Protein AF-A0A5D2AQ62-F1 (afdb_monomer_lite)

Radius of gyration: 43.61 Å; chains: 1; bounding box: 64×78×132 Å

Secondary structure (DSSP, 8-state):
-----PPP----------------TTHHHHTT--S-SEEE-TTT-SEEEETTTTEETTT-TTSSSPP--TT-HHHHHHHSTTSS--TTGGGHHHHHHTTT--SPPPPP-------------------------GGGSTT---S-HHHHHHHGGG-PPPP-

Organism: Gossypium darwinii (NCBI:txid34276)

pLDDT: mean 74.76, std 19.99, range [39.34, 97.88]

Foldseek 3Di:
DDDDDDDDPPDDPDDDPPPPPDCDPDDSVVVVPPDDQFDQDPPPRDRAQGDVVRAGPQQGPPDPHGDDDPVCPVSCVCPDPPNDPCVPCVCVVVCVVVVVDDPDDDPPPPPPPPPDPPDDDDDDDPDDDDDDDPVPPPPDDDPDPVVVVVPPVNDDDDDD

InterPro domains:
  IPR001569 Large ribosomal subunit protein eL37 [PF01907] (25-75)
  IPR011331 Large ribosomal subunit protein eL37/eL43 [G3DSA:2.20.25.30] (24-110)
  IPR011332 Zinc-binding ribosomal protein [SSF57829] (25-77)
  IPR018267 Large ribosomal subunit protein eL37, conserved site [PS01077] (26-45)

Structure (mmCIF, N/CA/C/O backbone):
data_AF-A0A5D2AQ62-F1
#
_entry.id   AF-A0A5D2AQ62-F1
#
loop_
_atom_site.group_PDB
_atom_site.id
_atom_site.type_symbol
_atom_site.label_atom_id
_atom_site.label_alt_id
_atom_site.label_comp_id
_atom_site.label_asym_id
_atom_site.label_entity_id
_atom_site.label_seq_id
_atom_site.pdbx_PDB_ins_code
_atom_site.Cartn_x
_atom_site.Cartn_y
_atom_site.Cartn_z
_atom_site.occupancy
_atom_site.B_iso_or_equiv
_atom_site.auth_seq_id
_atom_site.auth_comp_id
_atom_site.auth_asym_id
_atom_site.auth_atom_id
_atom_site.pdbx_PDB_model_num
ATOM 1 N N . MET A 1 1 ? 10.358 -16.195 -84.793 1.00 56.56 1 MET A N 1
ATOM 2 C CA . MET A 1 1 ? 11.320 -16.735 -83.810 1.00 56.56 1 MET A CA 1
ATOM 3 C C . MET A 1 1 ? 12.302 -15.611 -83.660 1.00 56.56 1 MET A C 1
ATOM 5 O O . MET A 1 1 ? 13.231 -15.540 -84.442 1.00 56.56 1 MET A O 1
ATOM 9 N N . ASP A 1 2 ? 12.017 -14.690 -82.749 1.00 40.53 2 ASP A N 1
ATOM 10 C CA . ASP A 1 2 ? 12.764 -13.443 -82.639 1.00 40.53 2 ASP A CA 1
ATOM 11 C C . ASP A 1 2 ? 13.000 -13.232 -81.149 1.00 40.53 2 ASP A C 1
ATOM 13 O O . ASP A 1 2 ? 12.112 -12.870 -80.377 1.00 40.53 2 ASP A O 1
ATOM 17 N N . THR A 1 3 ? 14.180 -13.676 -80.731 1.00 55.31 3 THR A N 1
ATOM 18 C CA . THR A 1 3 ? 14.713 -13.550 -79.382 1.00 55.31 3 THR A CA 1
ATOM 19 C C . THR A 1 3 ? 15.429 -12.213 -79.278 1.00 55.31 3 THR A C 1
ATOM 21 O O . THR A 1 3 ? 16.601 -12.129 -79.632 1.00 55.31 3 THR A O 1
ATOM 24 N N . ASP A 1 4 ? 14.758 -11.197 -78.743 1.00 51.31 4 ASP A N 1
ATOM 25 C CA . ASP A 1 4 ? 15.399 -9.926 -78.410 1.00 51.31 4 ASP A CA 1
ATOM 26 C C . ASP A 1 4 ? 15.574 -9.787 -76.892 1.00 51.31 4 ASP A C 1
ATOM 28 O O . ASP A 1 4 ? 14.696 -9.373 -76.140 1.00 51.31 4 ASP A O 1
ATOM 32 N N . THR A 1 5 ? 16.752 -10.239 -76.464 1.00 59.97 5 THR A N 1
ATOM 33 C CA . THR A 1 5 ? 17.682 -9.577 -75.537 1.00 59.97 5 THR A CA 1
ATOM 34 C C . THR A 1 5 ? 17.083 -8.808 -74.351 1.00 59.97 5 THR A C 1
ATOM 36 O O . THR A 1 5 ? 16.761 -7.624 -74.423 1.00 59.97 5 THR A O 1
ATOM 39 N N . VAL A 1 6 ? 17.072 -9.469 -73.189 1.00 61.03 6 VAL A N 1
ATOM 40 C CA . VAL A 1 6 ? 16.942 -8.834 -71.868 1.00 61.03 6 VAL A CA 1
ATOM 41 C C . VAL A 1 6 ? 18.163 -7.933 -71.622 1.00 61.03 6 VAL A C 1
ATOM 43 O O . VAL A 1 6 ? 19.288 -8.429 -71.719 1.00 61.03 6 VAL A O 1
ATOM 46 N N . PRO A 1 7 ? 17.997 -6.644 -71.270 1.00 58.03 7 PRO A N 1
ATOM 47 C CA . PRO A 1 7 ? 19.130 -5.795 -70.944 1.00 58.03 7 PRO A CA 1
ATOM 48 C C . PRO A 1 7 ? 19.826 -6.264 -69.660 1.00 58.03 7 PRO A C 1
ATOM 50 O O . PRO A 1 7 ? 19.223 -6.462 -68.602 1.00 58.03 7 PRO A O 1
ATOM 53 N N . ASP A 1 8 ? 21.131 -6.433 -69.822 1.00 50.69 8 ASP A N 1
ATOM 54 C CA . ASP A 1 8 ? 22.154 -6.816 -68.863 1.00 50.69 8 ASP A CA 1
ATOM 55 C C . ASP A 1 8 ? 22.057 -5.972 -67.576 1.00 50.69 8 ASP A C 1
ATOM 57 O O . ASP A 1 8 ? 22.198 -4.746 -67.601 1.00 50.69 8 ASP A O 1
ATOM 61 N N . LYS A 1 9 ? 21.811 -6.625 -66.430 1.00 51.06 9 LYS A N 1
ATOM 62 C CA . LYS A 1 9 ? 21.798 -6.003 -65.093 1.00 51.06 9 LYS A CA 1
ATOM 63 C C . LYS A 1 9 ? 23.229 -5.661 -64.667 1.00 51.06 9 LYS A C 1
ATOM 65 O O . LYS A 1 9 ? 23.745 -6.194 -63.684 1.00 51.06 9 LYS A O 1
ATOM 70 N N . LYS A 1 10 ? 23.891 -4.770 -65.401 1.00 45.28 10 LYS A N 1
ATOM 71 C CA . LYS A 1 10 ? 25.164 -4.189 -64.982 1.00 45.28 10 LYS A CA 1
ATOM 72 C C . LYS A 1 10 ? 24.909 -3.196 -63.855 1.00 45.28 10 LYS A C 1
ATOM 74 O O . LYS A 1 10 ? 24.373 -2.113 -64.058 1.00 45.28 10 LYS A O 1
ATOM 79 N N . SER A 1 11 ? 25.320 -3.623 -62.662 1.00 53.22 11 SER A N 1
ATOM 80 C CA . SER A 1 11 ? 25.922 -2.783 -61.624 1.00 53.22 11 SER A CA 1
ATOM 81 C C . SER A 1 11 ? 25.191 -1.474 -61.315 1.00 53.22 11 SER A C 1
ATOM 83 O O . SER A 1 11 ? 25.589 -0.405 -61.773 1.00 53.22 11 SER A O 1
ATOM 85 N N . ILE A 1 12 ? 24.196 -1.546 -60.432 1.00 52.38 12 ILE A N 1
ATOM 86 C CA . ILE A 1 12 ? 23.873 -0.403 -59.574 1.00 52.38 12 ILE A CA 1
ATOM 87 C C . ILE A 1 12 ? 24.869 -0.454 -58.404 1.00 52.38 12 ILE A C 1
ATOM 89 O O . ILE A 1 12 ? 24.783 -1.381 -57.593 1.00 52.38 12 ILE A O 1
ATOM 93 N N . PRO A 1 13 ? 25.843 0.469 -58.296 1.00 51.00 13 PRO A N 1
ATOM 94 C CA . PRO A 1 13 ? 26.682 0.544 -57.111 1.00 51.00 13 PRO A CA 1
ATOM 95 C C . PRO A 1 13 ? 25.842 1.014 -55.919 1.00 51.00 13 PRO A C 1
ATOM 97 O O . PRO A 1 13 ? 25.269 2.100 -55.944 1.00 51.00 13 PRO A O 1
ATOM 100 N N . ASN A 1 14 ? 25.778 0.152 -54.898 1.00 57.84 14 ASN A N 1
ATOM 101 C CA . ASN A 1 14 ? 25.491 0.428 -53.486 1.00 57.84 14 ASN A CA 1
ATOM 102 C C . ASN A 1 14 ? 24.957 1.840 -53.183 1.00 57.84 14 ASN A C 1
ATOM 104 O O . ASN A 1 14 ? 25.711 2.736 -52.798 1.00 57.84 14 ASN A O 1
ATOM 108 N N . SER A 1 15 ? 23.637 2.018 -53.252 1.00 46.91 15 SER A N 1
ATOM 109 C CA . SER A 1 15 ? 22.998 3.131 -52.559 1.00 46.91 15 SER A CA 1
ATOM 110 C C . SER A 1 15 ? 22.981 2.812 -51.066 1.00 46.91 15 SER A C 1
ATOM 112 O O . SER A 1 15 ? 22.138 2.056 -50.584 1.00 46.91 15 SER A O 1
ATOM 114 N N . THR A 1 16 ? 23.972 3.377 -50.376 1.00 51.84 16 THR A N 1
ATOM 115 C CA . THR A 1 16 ? 23.924 3.724 -48.954 1.00 51.84 16 THR A CA 1
ATOM 116 C C . THR A 1 16 ? 23.470 2.593 -48.034 1.00 51.84 16 THR A C 1
ATOM 118 O O . THR A 1 16 ? 22.324 2.517 -47.593 1.00 51.84 16 THR A O 1
ATOM 121 N N . SER A 1 17 ? 24.441 1.779 -47.613 1.00 48.41 17 SER A N 1
ATOM 122 C CA . SER A 1 17 ? 24.399 1.160 -46.292 1.00 48.41 17 SER A CA 1
ATOM 123 C C . SER A 1 17 ? 24.204 2.269 -45.251 1.00 48.41 17 SER A C 1
ATOM 125 O O . SER A 1 17 ? 25.171 2.895 -44.810 1.00 48.41 17 SER A O 1
ATOM 127 N N . LEU A 1 18 ? 22.948 2.550 -44.888 1.00 50.88 18 LEU A N 1
ATOM 128 C CA . LEU A 1 18 ? 22.618 3.232 -43.644 1.00 50.88 18 LEU A CA 1
ATOM 129 C C . LEU A 1 18 ? 23.406 2.506 -42.567 1.00 50.88 18 LEU A C 1
ATOM 131 O O . LEU A 1 18 ? 23.254 1.297 -42.389 1.00 50.88 18 LEU A O 1
ATOM 135 N N . SER A 1 19 ? 24.310 3.242 -41.934 1.00 53.62 19 SER A N 1
ATOM 136 C CA . SER A 1 19 ? 25.155 2.763 -40.861 1.00 53.62 19 SER A CA 1
ATOM 137 C C . SER A 1 19 ? 24.282 2.039 -39.842 1.00 53.62 19 SER A C 1
ATOM 139 O O . SER A 1 19 ? 23.581 2.643 -39.032 1.00 53.62 19 SER A O 1
ATOM 141 N N . SER A 1 20 ? 24.322 0.709 -39.873 1.00 60.12 20 SER A N 1
ATOM 142 C CA . SER A 1 20 ? 23.910 -0.111 -38.750 1.00 60.12 20 SER A CA 1
ATOM 143 C C . SER A 1 20 ? 24.957 0.120 -37.665 1.00 60.12 20 SER A C 1
ATOM 145 O O . SER A 1 20 ? 25.889 -0.672 -37.497 1.00 60.12 20 SER A O 1
ATOM 147 N N . GLY A 1 21 ? 24.848 1.266 -36.990 1.00 62.28 21 GLY A N 1
ATOM 148 C CA . GLY A 1 21 ? 25.540 1.530 -35.745 1.00 62.28 21 GLY A CA 1
ATOM 149 C C . GLY A 1 21 ? 25.318 0.318 -34.855 1.00 62.28 21 GLY A C 1
ATOM 150 O O . GLY A 1 21 ? 24.184 -0.121 -34.633 1.00 62.28 21 GLY A O 1
ATOM 151 N N . LYS A 1 22 ? 26.416 -0.316 -34.435 1.00 66.75 22 LYS A N 1
ATOM 152 C CA . LYS A 1 22 ? 26.365 -1.355 -33.405 1.00 66.75 22 LYS A CA 1
ATOM 153 C C . LYS A 1 22 ? 25.539 -0.772 -32.261 1.00 66.75 22 LYS A C 1
ATOM 155 O O . LYS A 1 22 ? 25.864 0.343 -31.864 1.00 66.75 22 LYS A O 1
ATOM 160 N N . PRO A 1 23 ? 24.505 -1.460 -31.740 1.00 69.38 23 PRO A N 1
ATOM 161 C CA . PRO A 1 23 ? 23.667 -0.900 -30.691 1.00 69.38 23 PRO A CA 1
ATOM 162 C C . PRO A 1 23 ? 24.546 -0.558 -29.489 1.00 69.38 23 PRO A C 1
ATOM 164 O O . PRO A 1 23 ? 24.918 -1.426 -28.703 1.00 69.38 23 PRO A O 1
ATOM 167 N N . GLY A 1 24 ? 24.926 0.713 -29.385 1.00 78.56 24 GLY A N 1
ATOM 168 C CA . GLY A 1 24 ? 25.742 1.192 -28.290 1.00 78.56 24 GLY A CA 1
ATOM 169 C C . GLY A 1 24 ? 24.922 1.152 -27.009 1.00 78.56 24 GLY A C 1
ATOM 170 O O . GLY A 1 24 ? 23.735 1.472 -27.012 1.00 78.56 24 GLY A O 1
ATOM 171 N N . ASN A 1 25 ? 25.552 0.829 -25.882 1.00 85.38 25 ASN A N 1
ATOM 172 C CA . ASN A 1 25 ? 24.899 0.807 -24.565 1.00 85.38 25 ASN A CA 1
ATOM 173 C C . ASN A 1 25 ? 24.410 2.196 -24.088 1.00 85.38 25 ASN A C 1
ATOM 175 O O . ASN A 1 25 ? 23.807 2.309 -23.022 1.00 85.38 25 ASN A O 1
ATOM 179 N N . GLY A 1 26 ? 24.676 3.249 -24.868 1.00 84.62 26 GLY A N 1
ATOM 180 C CA . GLY A 1 26 ? 24.309 4.634 -24.598 1.00 84.62 26 GLY A CA 1
ATOM 181 C C . GLY A 1 26 ? 23.084 5.107 -25.382 1.00 84.62 26 GLY A C 1
ATOM 182 O O . GLY A 1 26 ? 22.168 4.336 -25.681 1.00 84.62 26 GLY A O 1
ATOM 183 N N . THR A 1 27 ? 23.080 6.402 -25.701 1.00 87.94 27 THR A N 1
ATOM 184 C CA . THR A 1 27 ? 21.960 7.186 -26.254 1.00 87.94 27 THR A CA 1
ATOM 185 C C . THR A 1 27 ? 21.242 6.522 -27.430 1.00 87.94 27 THR A C 1
ATOM 187 O O . THR A 1 27 ? 20.013 6.491 -27.456 1.00 87.94 27 THR A O 1
ATOM 190 N N . GLU A 1 28 ? 21.988 5.918 -28.354 1.00 86.56 28 GLU A N 1
ATOM 191 C CA . GLU A 1 28 ? 21.436 5.259 -29.543 1.00 86.56 28 GLU A CA 1
ATOM 192 C C . GLU A 1 28 ? 20.464 4.112 -29.195 1.00 86.56 28 GLU A C 1
ATOM 194 O O . GLU A 1 28 ? 19.406 3.967 -29.810 1.00 86.56 28 GLU A O 1
ATOM 199 N N . SER A 1 29 ? 20.759 3.319 -28.156 1.00 86.06 29 SER A N 1
ATOM 200 C CA . SER A 1 29 ? 19.875 2.223 -27.731 1.00 86.06 29 SER A CA 1
ATOM 201 C C . SER A 1 29 ? 18.621 2.697 -26.991 1.00 86.06 29 SER A C 1
ATOM 203 O O . SER A 1 29 ? 17.605 1.994 -26.999 1.00 86.06 29 SER A O 1
ATOM 205 N N . PHE A 1 30 ? 18.651 3.873 -26.353 1.00 88.25 30 PHE A N 1
ATOM 206 C CA . PHE A 1 30 ? 17.513 4.385 -25.583 1.00 88.25 30 PHE A CA 1
ATOM 207 C C . PHE A 1 30 ? 16.319 4.745 -26.472 1.00 88.25 30 PHE A C 1
ATOM 209 O O . PHE A 1 30 ? 15.183 4.515 -26.053 1.00 88.25 30 PHE A O 1
ATOM 216 N N . GLY A 1 31 ? 16.551 5.190 -27.713 1.00 90.81 31 GLY A N 1
ATOM 217 C CA . GLY A 1 31 ? 15.479 5.483 -28.676 1.00 90.81 31 GLY A CA 1
ATOM 218 C C . GLY A 1 31 ? 14.578 4.277 -28.980 1.00 90.81 31 GLY A C 1
ATOM 219 O O . GLY A 1 31 ? 13.395 4.431 -29.274 1.00 90.81 31 GLY A O 1
ATOM 220 N N . LYS A 1 32 ? 15.098 3.053 -28.821 1.00 88.44 32 LYS A N 1
ATOM 221 C CA . LYS A 1 32 ? 14.357 1.805 -29.071 1.00 88.44 32 LYS A CA 1
ATOM 222 C C . LYS A 1 32 ? 13.471 1.375 -27.884 1.00 88.44 32 LYS A C 1
ATOM 224 O O . LYS A 1 32 ? 12.611 0.506 -28.040 1.00 88.44 32 LYS A O 1
ATOM 229 N N . ARG A 1 33 ? 13.618 1.973 -26.691 1.00 90.56 33 ARG A N 1
ATOM 230 C CA . ARG A 1 33 ? 12.948 1.548 -25.437 1.00 90.56 33 ARG A CA 1
ATOM 231 C C . ARG A 1 33 ? 11.544 2.154 -25.262 1.00 90.56 33 ARG A C 1
ATOM 233 O O . ARG A 1 33 ? 11.273 2.851 -24.284 1.00 90.56 33 ARG A O 1
ATOM 240 N N . ARG A 1 34 ? 10.628 1.874 -26.197 1.00 91.06 34 ARG A N 1
ATOM 241 C CA . ARG A 1 34 ? 9.248 2.419 -26.185 1.00 91.06 34 ARG A CA 1
ATOM 242 C C . ARG A 1 34 ? 8.213 1.575 -25.430 1.00 91.06 34 ARG A C 1
ATOM 244 O O . ARG A 1 34 ? 7.241 2.115 -24.907 1.00 91.06 34 ARG A O 1
ATOM 251 N N . ASN A 1 35 ? 8.429 0.266 -25.327 1.00 91.19 35 ASN A N 1
ATOM 252 C CA . ASN A 1 35 ? 7.474 -0.648 -24.697 1.00 91.19 35 ASN A CA 1
ATOM 253 C C . ASN A 1 35 ? 7.563 -0.569 -23.166 1.00 91.19 35 ASN A C 1
ATOM 255 O O . ASN A 1 35 ? 8.656 -0.543 -22.598 1.00 91.19 35 ASN A O 1
ATOM 259 N N . LYS A 1 36 ? 6.417 -0.549 -22.478 1.00 92.38 36 LYS A N 1
ATOM 260 C CA . LYS A 1 36 ? 6.360 -0.516 -21.009 1.00 92.38 36 LYS A CA 1
ATOM 261 C C . LYS A 1 36 ? 6.232 -1.933 -20.454 1.00 92.38 36 LYS A C 1
ATOM 263 O O . LYS A 1 36 ? 5.339 -2.677 -20.839 1.00 92.38 36 LYS A O 1
ATOM 268 N N . THR A 1 37 ? 7.111 -2.293 -19.522 1.00 95.75 37 THR A N 1
ATOM 269 C CA . THR A 1 37 ? 7.071 -3.593 -18.827 1.00 95.75 37 THR A CA 1
ATOM 270 C C . THR A 1 37 ? 6.058 -3.609 -17.686 1.00 95.75 37 THR A C 1
ATOM 272 O O . THR A 1 37 ? 5.437 -4.638 -17.409 1.00 95.75 37 THR A O 1
ATOM 275 N N . HIS A 1 38 ? 5.885 -2.460 -17.029 1.00 96.69 38 HIS A N 1
ATOM 276 C CA . HIS A 1 38 ? 4.975 -2.271 -15.910 1.00 96.69 38 HIS A CA 1
ATOM 277 C C . HIS A 1 38 ? 3.776 -1.402 -16.291 1.00 96.69 38 HIS A C 1
ATOM 279 O O . HIS A 1 38 ? 3.907 -0.523 -17.134 1.00 96.69 38 HIS A O 1
ATOM 285 N N . THR A 1 39 ? 2.643 -1.621 -15.626 1.00 96.19 39 THR A N 1
ATOM 286 C CA . THR A 1 39 ? 1.430 -0.792 -15.664 1.00 96.19 39 THR A CA 1
ATOM 287 C C . THR A 1 39 ? 0.895 -0.561 -14.242 1.00 96.19 39 THR A C 1
ATOM 289 O O . THR A 1 39 ? 1.464 -1.043 -13.249 1.00 96.19 39 THR A O 1
ATOM 292 N N . LEU A 1 40 ? -0.185 0.216 -14.105 1.00 97.50 40 LEU A N 1
ATOM 293 C CA . LEU A 1 40 ? -0.846 0.456 -12.821 1.00 97.50 40 LEU A CA 1
ATOM 294 C C . LEU A 1 40 ? -1.468 -0.829 -12.258 1.00 97.50 40 LEU A C 1
ATOM 296 O O . LEU A 1 40 ? -2.195 -1.548 -12.933 1.00 97.50 40 LEU A O 1
ATOM 300 N N . CYS A 1 41 ? -1.204 -1.108 -10.984 1.00 97.44 41 CYS A N 1
ATOM 301 C CA . CYS A 1 41 ? -1.797 -2.238 -10.282 1.00 97.44 41 CYS A CA 1
ATOM 302 C C . CYS A 1 41 ? -3.132 -1.853 -9.635 1.00 97.44 41 CYS A C 1
ATOM 304 O O . CYS A 1 41 ? -3.174 -0.941 -8.810 1.00 97.44 41 CYS A O 1
ATOM 306 N N . VAL A 1 42 ? -4.180 -2.638 -9.896 1.00 96.06 42 VAL A N 1
ATOM 307 C CA . VAL A 1 42 ? -5.536 -2.438 -9.351 1.00 96.06 42 VAL A CA 1
ATOM 308 C C . VAL A 1 42 ? -5.570 -2.434 -7.815 1.00 96.06 42 VAL A C 1
ATOM 310 O O . VAL A 1 42 ? -6.283 -1.646 -7.205 1.00 96.06 42 VAL A O 1
ATOM 313 N N . ARG A 1 43 ? -4.766 -3.278 -7.152 1.00 95.62 43 ARG A N 1
ATOM 314 C CA . ARG A 1 43 ? -4.787 -3.398 -5.682 1.00 95.62 43 ARG A CA 1
ATOM 315 C C . ARG A 1 43 ? -4.081 -2.246 -4.964 1.00 95.62 43 ARG A C 1
ATOM 317 O O . ARG A 1 43 ? -4.534 -1.815 -3.908 1.00 95.62 43 ARG A O 1
ATOM 324 N N . CYS A 1 44 ? -2.911 -1.826 -5.449 1.00 94.56 44 CYS A N 1
ATOM 325 C CA . CYS A 1 44 ? -2.053 -0.872 -4.732 1.00 94.56 44 CYS A CA 1
ATOM 326 C C . CYS A 1 44 ? -1.913 0.495 -5.408 1.00 94.56 44 CYS A C 1
ATOM 328 O O . CYS A 1 44 ? -1.271 1.368 -4.827 1.00 94.56 44 CYS A O 1
ATOM 330 N N . GLY A 1 45 ? -2.454 0.675 -6.616 1.00 95.00 45 GLY A N 1
ATOM 331 C CA . GLY A 1 45 ? -2.396 1.926 -7.377 1.00 95.00 45 GLY A CA 1
ATOM 332 C C . GLY A 1 45 ? -1.002 2.310 -7.883 1.00 95.00 45 GLY A C 1
ATOM 333 O O . GLY A 1 45 ? -0.822 3.404 -8.400 1.00 95.00 45 GLY A O 1
ATOM 334 N N . ARG A 1 46 ? 0.011 1.446 -7.728 1.00 95.31 46 ARG A N 1
ATOM 335 C CA . ARG A 1 46 ? 1.384 1.728 -8.180 1.00 95.31 46 ARG A CA 1
ATOM 336 C C . ARG A 1 46 ? 1.643 1.180 -9.573 1.00 95.31 46 ARG A C 1
ATOM 338 O O . ARG A 1 46 ? 1.160 0.098 -9.904 1.00 95.31 46 ARG A O 1
ATOM 345 N N . HIS A 1 47 ? 2.493 1.873 -10.326 1.00 97.00 47 HIS A N 1
ATOM 346 C CA . HIS A 1 47 ? 2.995 1.431 -11.625 1.00 97.00 47 HIS A CA 1
ATOM 347 C C . HIS A 1 47 ? 4.038 0.316 -11.451 1.00 97.00 47 HIS A C 1
ATOM 349 O O . HIS A 1 47 ? 5.246 0.538 -11.398 1.00 97.00 47 HIS A O 1
ATOM 355 N N . SER A 1 48 ? 3.558 -0.892 -11.187 1.00 96.25 48 SER A N 1
ATOM 356 C CA . SER A 1 48 ? 4.378 -2.033 -10.762 1.00 96.25 48 SER A CA 1
ATOM 357 C C . SER A 1 48 ? 3.812 -3.370 -11.231 1.00 96.25 48 SER A C 1
ATOM 359 O O . SER A 1 48 ? 4.365 -4.414 -10.888 1.00 96.25 48 SER 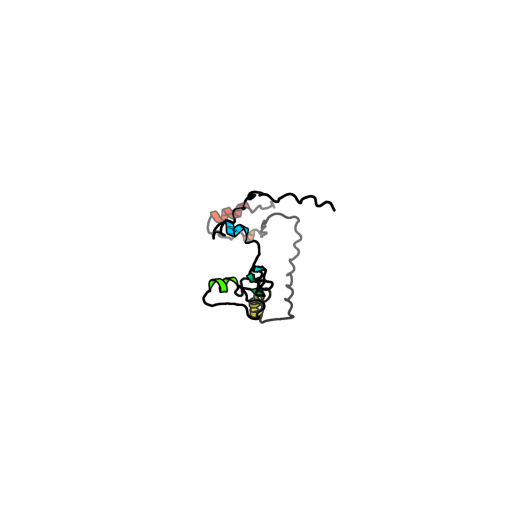A O 1
ATOM 361 N N . PHE A 1 49 ? 2.685 -3.374 -11.942 1.00 97.88 49 PHE A N 1
ATOM 362 C CA . PHE A 1 49 ? 2.098 -4.594 -12.478 1.00 97.88 49 PHE A CA 1
ATOM 363 C C . PHE A 1 49 ? 2.844 -4.999 -13.744 1.00 97.88 49 PHE A C 1
ATOM 365 O O . PHE A 1 49 ? 2.830 -4.253 -14.708 1.00 97.88 49 PHE A O 1
ATOM 372 N N . HIS A 1 50 ? 3.553 -6.124 -13.728 1.00 97.56 50 HIS A N 1
ATOM 373 C CA . HIS A 1 50 ? 4.298 -6.596 -14.892 1.00 97.56 50 HIS A CA 1
ATOM 374 C C . HIS A 1 50 ? 3.360 -7.318 -15.863 1.00 97.56 50 HIS A C 1
ATOM 376 O O . HIS A 1 50 ? 2.724 -8.285 -15.452 1.00 97.56 50 HIS A O 1
ATOM 382 N N . PHE A 1 51 ? 3.309 -6.893 -17.130 1.00 94.62 51 PHE A N 1
ATOM 383 C CA . PHE A 1 51 ? 2.340 -7.415 -18.106 1.00 94.62 51 PHE A CA 1
ATOM 384 C C . PHE A 1 51 ? 2.575 -8.898 -18.436 1.00 94.62 51 PHE A C 1
ATOM 386 O O . PHE A 1 51 ? 1.698 -9.719 -18.213 1.00 94.62 51 PHE A O 1
ATOM 393 N N . GLN A 1 52 ? 3.794 -9.267 -18.848 1.00 95.75 52 GLN A N 1
ATOM 394 C CA . GLN A 1 52 ? 4.119 -10.658 -19.215 1.00 95.75 52 GLN A CA 1
ATOM 395 C C . GLN A 1 52 ? 3.938 -11.630 -18.037 1.00 95.75 52 GLN A C 1
ATOM 397 O O . GLN A 1 52 ? 3.213 -12.611 -18.129 1.00 95.75 52 GLN A O 1
ATOM 402 N N . ASN A 1 53 ? 4.533 -11.311 -16.884 1.00 94.88 53 ASN A N 1
ATOM 403 C CA . ASN A 1 53 ? 4.465 -12.166 -15.695 1.00 94.88 53 ASN A CA 1
ATOM 404 C C . ASN A 1 53 ? 3.123 -12.095 -14.953 1.00 94.88 53 ASN A C 1
ATOM 406 O O . ASN A 1 53 ? 2.953 -12.804 -13.960 1.00 94.88 53 ASN A O 1
ATOM 410 N N . SER A 1 54 ? 2.222 -11.194 -15.365 1.00 94.88 54 SER A N 1
ATOM 411 C CA . SER A 1 54 ? 0.932 -10.916 -14.725 1.00 94.88 54 SER A CA 1
ATOM 412 C C . SER A 1 54 ? 1.020 -10.769 -13.201 1.00 94.88 54 SER A C 1
ATOM 414 O O . SER A 1 54 ? 0.170 -11.251 -12.453 1.00 94.88 54 SER A O 1
ATOM 416 N N . ARG A 1 55 ? 2.089 -10.130 -12.707 1.00 97.00 55 ARG A N 1
ATOM 417 C CA . ARG A 1 55 ? 2.388 -10.032 -11.270 1.00 97.00 55 ARG A CA 1
ATOM 418 C C . ARG A 1 55 ? 2.879 -8.648 -10.874 1.00 97.00 55 ARG A C 1
ATOM 420 O O . ARG A 1 55 ? 3.724 -8.047 -11.535 1.00 97.00 55 ARG A O 1
ATOM 427 N N . CYS A 1 56 ? 2.379 -8.136 -9.750 1.00 97.69 56 CYS A N 1
ATOM 428 C CA . CYS A 1 56 ? 2.819 -6.852 -9.205 1.00 97.69 56 CYS A CA 1
ATOM 429 C C . CYS A 1 56 ? 4.120 -6.979 -8.396 1.00 97.69 56 CYS A C 1
ATOM 431 O O . CYS A 1 56 ? 4.141 -7.643 -7.361 1.00 97.69 56 CYS A O 1
ATOM 433 N N . SER A 1 57 ? 5.170 -6.243 -8.765 1.00 95.44 57 SER A N 1
ATOM 434 C CA . SER A 1 57 ? 6.458 -6.254 -8.047 1.00 95.44 57 SER A CA 1
ATOM 435 C C . SER A 1 57 ? 6.376 -5.688 -6.617 1.00 95.44 57 SER A C 1
ATOM 437 O O . SER A 1 57 ? 7.131 -6.095 -5.727 1.00 95.44 57 SER A O 1
ATOM 439 N N . THR A 1 58 ? 5.421 -4.786 -6.353 1.00 95.62 58 THR A N 1
ATOM 440 C CA . THR A 1 58 ? 5.234 -4.185 -5.021 1.00 95.62 58 THR A CA 1
ATOM 441 C C . THR A 1 58 ? 4.367 -5.038 -4.094 1.00 95.62 58 THR A C 1
ATOM 443 O O . THR A 1 58 ? 4.741 -5.253 -2.939 1.00 95.62 58 THR A O 1
ATOM 446 N N . CYS A 1 59 ? 3.173 -5.438 -4.547 1.00 95.81 59 CYS A N 1
ATOM 447 C CA . CYS A 1 59 ? 2.159 -6.066 -3.690 1.00 95.81 59 CYS A CA 1
ATOM 448 C C . CYS A 1 59 ? 1.898 -7.546 -3.996 1.00 95.81 59 CYS A C 1
ATOM 450 O O . CYS A 1 59 ? 1.144 -8.163 -3.249 1.00 95.81 59 CYS A O 1
ATOM 452 N N . ALA A 1 60 ? 2.521 -8.095 -5.045 1.00 96.75 60 ALA A N 1
ATOM 453 C CA . ALA A 1 60 ? 2.358 -9.466 -5.533 1.00 96.75 60 ALA A CA 1
ATOM 454 C C . ALA A 1 60 ? 0.940 -9.867 -5.970 1.00 96.75 60 ALA A C 1
ATOM 456 O O . ALA A 1 60 ? 0.669 -11.053 -6.102 1.00 96.75 60 ALA A O 1
ATOM 457 N N . PHE A 1 61 ? 0.047 -8.911 -6.263 1.00 96.81 61 PHE A N 1
ATOM 458 C CA . PHE A 1 61 ? -1.202 -9.205 -6.983 1.00 96.81 61 PHE A CA 1
ATOM 459 C C . PHE A 1 61 ? -0.890 -10.054 -8.234 1.00 96.81 61 PHE A C 1
ATOM 461 O O . PHE A 1 61 ? 0.035 -9.654 -8.950 1.00 96.81 61 PHE A O 1
ATOM 468 N N . PRO A 1 62 ? -1.566 -11.195 -8.484 1.00 95.69 62 PRO A N 1
ATOM 469 C CA . PRO A 1 62 ? -2.848 -11.652 -7.922 1.00 95.69 62 PRO A CA 1
ATOM 470 C C . PRO A 1 62 ? -2.795 -12.443 -6.602 1.00 95.69 62 PRO A C 1
ATOM 472 O O . PRO A 1 62 ? -3.854 -12.745 -6.060 1.00 95.69 62 PRO A O 1
ATOM 475 N N . ALA A 1 63 ? -1.620 -12.743 -6.037 1.00 96.75 63 ALA A N 1
ATOM 476 C CA . ALA A 1 63 ? -1.517 -13.516 -4.793 1.00 96.75 63 ALA A CA 1
ATOM 477 C C . ALA A 1 63 ? -2.398 -12.925 -3.679 1.00 96.75 63 ALA A C 1
ATOM 479 O O . ALA A 1 63 ? -2.543 -11.703 -3.572 1.00 96.75 63 ALA A O 1
ATOM 480 N N . THR A 1 64 ? -2.997 -13.770 -2.843 1.00 95.88 64 THR A N 1
ATOM 481 C CA . THR A 1 64 ? -3.923 -13.334 -1.782 1.00 95.88 64 THR A CA 1
ATOM 482 C C . THR A 1 64 ? -3.207 -12.472 -0.741 1.00 95.88 64 THR A C 1
ATOM 484 O O . THR A 1 64 ? -3.660 -11.377 -0.398 1.00 95.88 64 THR A O 1
ATOM 487 N N . ARG A 1 65 ? -2.027 -12.917 -0.298 1.00 94.81 65 ARG A N 1
ATOM 488 C CA . ARG A 1 65 ? -1.185 -12.196 0.662 1.00 94.81 65 ARG A CA 1
ATOM 489 C C . ARG A 1 65 ? -0.416 -11.062 -0.012 1.00 94.81 65 ARG A C 1
ATOM 491 O O . ARG A 1 65 ? 0.098 -11.189 -1.122 1.00 94.81 65 ARG A O 1
ATOM 498 N N . LYS A 1 66 ? -0.296 -9.934 0.693 1.00 94.25 66 LYS A N 1
ATOM 499 C CA . LYS A 1 66 ? 0.535 -8.806 0.251 1.00 94.25 66 LYS A CA 1
ATOM 500 C C . LYS A 1 66 ? 2.013 -9.134 0.464 1.00 94.25 66 LYS A C 1
ATOM 502 O O . LYS A 1 66 ? 2.406 -9.524 1.557 1.00 94.25 66 LYS A O 1
ATOM 507 N N . ARG A 1 67 ? 2.842 -8.881 -0.551 1.00 95.81 67 ARG A N 1
ATOM 508 C CA . ARG A 1 67 ? 4.307 -9.016 -0.457 1.00 95.81 67 ARG A CA 1
ATOM 509 C C . ARG A 1 67 ? 4.928 -7.976 0.488 1.00 95.81 67 ARG A C 1
ATOM 511 O O . ARG A 1 67 ? 4.808 -6.758 0.286 1.00 95.81 67 ARG A O 1
ATOM 518 N N . THR A 1 68 ? 5.650 -8.460 1.492 1.00 94.88 68 THR A N 1
ATOM 519 C CA . THR A 1 68 ? 6.420 -7.678 2.471 1.00 94.88 68 THR A CA 1
ATOM 520 C C . THR A 1 68 ? 7.687 -8.434 2.849 1.00 94.88 68 THR A C 1
ATOM 522 O O . THR A 1 68 ? 7.656 -9.655 2.935 1.00 94.88 68 THR A O 1
ATOM 525 N N . TYR A 1 69 ? 8.776 -7.706 3.094 1.00 95.69 69 TYR A N 1
ATOM 526 C CA . TYR A 1 69 ? 10.030 -8.277 3.578 1.00 95.69 69 TYR A CA 1
ATOM 527 C C . TYR A 1 69 ? 10.595 -7.424 4.705 1.00 95.69 69 TYR A C 1
ATOM 529 O O . TYR A 1 69 ? 10.550 -6.193 4.617 1.00 95.69 69 TYR A O 1
ATOM 537 N N . ASN A 1 70 ? 11.164 -8.079 5.716 1.00 96.44 70 ASN A N 1
ATOM 538 C CA . ASN A 1 70 ? 11.671 -7.422 6.922 1.00 96.44 70 ASN A CA 1
ATOM 539 C C . ASN A 1 70 ? 12.939 -6.599 6.660 1.00 96.44 70 ASN A C 1
ATOM 541 O O . ASN A 1 70 ? 13.131 -5.565 7.291 1.00 96.44 70 ASN A O 1
ATOM 545 N N . TRP A 1 71 ? 13.733 -6.968 5.647 1.00 96.62 71 TRP A N 1
ATOM 546 C CA . TRP A 1 71 ? 14.934 -6.224 5.248 1.00 96.62 71 TRP A CA 1
ATOM 547 C C . TRP A 1 71 ? 14.639 -4.809 4.718 1.00 96.62 71 TRP A C 1
ATOM 549 O O . TRP A 1 71 ? 15.544 -3.989 4.610 1.00 96.62 71 TRP A O 1
ATOM 559 N N . SER A 1 72 ? 13.379 -4.474 4.403 1.00 96.19 72 SER A N 1
ATOM 560 C CA . SER A 1 72 ? 12.997 -3.127 3.962 1.00 96.19 72 SER A CA 1
ATOM 561 C C . SER A 1 72 ? 11.960 -2.483 4.881 1.00 96.19 72 SER A C 1
ATOM 563 O O . SER A 1 72 ? 10.783 -2.325 4.533 1.00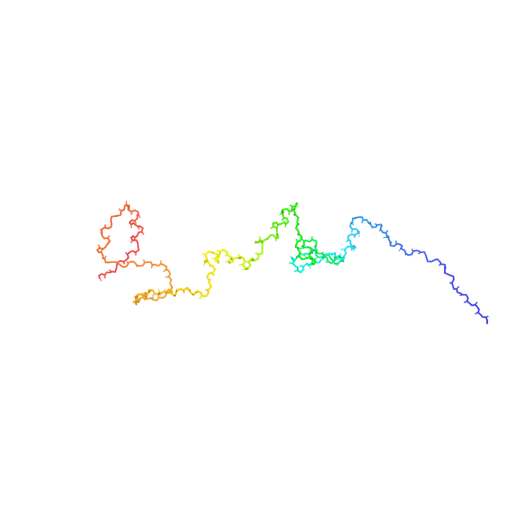 96.19 72 SER A O 1
ATOM 565 N N . VAL A 1 73 ? 12.417 -2.011 6.041 1.00 96.44 73 VAL A N 1
ATOM 566 C CA . VAL A 1 73 ? 11.587 -1.299 7.031 1.00 96.44 73 VAL A CA 1
ATOM 567 C C . VAL A 1 73 ? 10.899 -0.071 6.418 1.00 96.44 73 VAL A C 1
ATOM 569 O O . VAL A 1 73 ? 9.702 0.159 6.610 1.00 96.44 73 VAL A O 1
ATOM 572 N N . LYS A 1 74 ? 11.609 0.692 5.573 1.00 96.69 74 LYS A N 1
ATOM 573 C CA . LYS A 1 74 ? 11.041 1.858 4.869 1.00 96.69 74 LYS A CA 1
ATOM 574 C C . LYS A 1 74 ? 9.913 1.458 3.919 1.00 96.69 74 LYS A C 1
ATOM 576 O O . LYS A 1 74 ? 8.929 2.188 3.791 1.00 96.69 74 LYS A O 1
ATOM 581 N N . ALA A 1 75 ? 10.032 0.316 3.237 1.00 94.88 75 ALA A N 1
ATOM 582 C CA . ALA A 1 75 ? 8.953 -0.176 2.391 1.00 94.88 75 ALA A CA 1
ATOM 583 C C . ALA A 1 75 ? 7.736 -0.574 3.227 1.00 94.88 75 ALA A C 1
ATOM 585 O O . ALA A 1 75 ? 6.631 -0.246 2.808 1.00 94.88 75 ALA A O 1
ATOM 586 N N . ILE A 1 76 ? 7.918 -1.208 4.390 1.00 95.00 76 ILE A N 1
ATOM 587 C CA . ILE A 1 76 ? 6.822 -1.527 5.319 1.00 95.00 76 ILE A CA 1
ATOM 588 C C . ILE A 1 76 ? 6.113 -0.237 5.762 1.00 95.00 76 ILE A C 1
ATOM 590 O O . ILE A 1 76 ? 4.903 -0.111 5.565 1.00 95.00 76 ILE A O 1
ATOM 594 N N . ARG A 1 77 ? 6.856 0.776 6.230 1.00 95.31 77 ARG A N 1
ATOM 595 C CA . ARG A 1 77 ? 6.297 2.056 6.715 1.00 95.31 77 ARG A CA 1
ATOM 596 C C . ARG A 1 77 ? 5.415 2.782 5.691 1.00 95.31 77 ARG A C 1
ATOM 598 O O . ARG A 1 77 ? 4.422 3.387 6.066 1.00 95.31 77 ARG A O 1
ATOM 605 N N . ARG A 1 78 ? 5.727 2.706 4.392 1.00 94.31 78 ARG A N 1
ATOM 606 C CA . ARG A 1 78 ? 4.932 3.371 3.335 1.00 94.31 78 ARG A CA 1
ATOM 607 C C . ARG A 1 78 ? 3.564 2.725 3.074 1.00 94.31 78 ARG A C 1
ATOM 609 O O . ARG A 1 78 ? 2.708 3.361 2.468 1.00 94.31 78 ARG A O 1
ATOM 616 N N . LYS A 1 79 ? 3.376 1.454 3.439 1.00 92.31 79 LYS A N 1
ATOM 617 C CA . LYS A 1 79 ? 2.169 0.660 3.115 1.00 92.31 79 LYS A CA 1
ATOM 618 C C . LYS A 1 79 ? 1.486 0.045 4.339 1.00 92.31 79 LYS A C 1
ATOM 620 O O . LYS A 1 79 ? 0.489 -0.654 4.174 1.00 92.31 79 LYS A O 1
ATOM 625 N N . THR A 1 80 ? 2.014 0.285 5.536 1.00 93.12 80 THR A N 1
ATOM 626 C CA . THR A 1 80 ? 1.417 -0.182 6.787 1.00 93.12 80 THR A CA 1
ATOM 627 C C . THR A 1 80 ? 0.053 0.464 7.034 1.00 93.12 80 THR A C 1
ATOM 629 O O . THR A 1 80 ? -0.270 1.523 6.488 1.00 93.12 80 THR A O 1
ATOM 632 N N . THR A 1 81 ? -0.763 -0.184 7.861 1.00 89.69 81 THR A N 1
ATOM 633 C CA . THR A 1 81 ? -2.009 0.385 8.382 1.00 89.69 81 THR A CA 1
ATOM 634 C C . THR A 1 81 ? -1.713 1.762 8.977 1.00 89.69 81 THR A C 1
ATOM 636 O O . THR A 1 81 ? -0.686 1.919 9.625 1.00 89.69 81 THR A O 1
ATOM 639 N N . ARG A 1 82 ? -2.607 2.740 8.762 1.00 87.00 82 ARG A N 1
ATOM 640 C CA . ARG A 1 82 ? -2.484 4.177 9.108 1.00 87.00 82 ARG A CA 1
ATOM 641 C C . ARG A 1 82 ? -2.105 5.117 7.970 1.00 87.00 82 ARG A C 1
ATOM 643 O O . ARG A 1 82 ? -2.507 6.270 8.019 1.00 87.00 82 ARG A O 1
ATOM 650 N N . THR A 1 83 ? -1.446 4.653 6.909 1.00 92.25 83 THR A N 1
ATOM 651 C CA . THR A 1 83 ? -1.104 5.558 5.791 1.00 92.25 83 THR A CA 1
ATOM 652 C C . THR A 1 83 ? -2.296 5.919 4.897 1.00 92.25 83 THR A C 1
ATOM 654 O O . THR A 1 83 ? -2.249 6.912 4.180 1.00 92.25 83 THR A O 1
ATOM 657 N N . GLY A 1 84 ? -3.363 5.114 4.917 1.00 91.75 84 GLY A N 1
ATOM 658 C CA . GLY A 1 84 ? -4.587 5.354 4.149 1.00 91.75 84 GLY A CA 1
ATOM 659 C C . GLY A 1 84 ? -5.693 6.051 4.948 1.00 91.75 84 GLY A C 1
ATOM 660 O O . GLY A 1 84 ? -5.525 6.428 6.099 1.00 91.75 84 GLY A O 1
ATOM 661 N N . ARG A 1 85 ? -6.893 6.133 4.362 1.00 93.81 85 ARG A N 1
ATOM 662 C CA . ARG A 1 85 ? -8.054 6.848 4.936 1.00 93.81 85 ARG A CA 1
ATOM 663 C C . ARG A 1 85 ? -8.626 6.258 6.238 1.00 93.81 85 ARG A C 1
ATOM 665 O O . ARG A 1 85 ? -9.501 6.875 6.829 1.00 93.81 85 ARG A O 1
ATOM 672 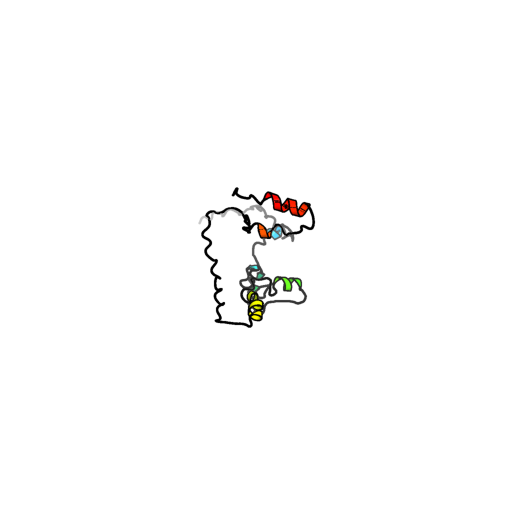N N . MET A 1 86 ? -8.206 5.053 6.641 1.00 94.75 86 MET A N 1
ATOM 673 C CA . MET A 1 86 ? -8.663 4.344 7.852 1.00 94.75 86 MET A CA 1
ATOM 674 C C . MET A 1 86 ? -10.186 4.417 8.119 1.00 94.75 86 MET A C 1
ATOM 676 O O . MET A 1 86 ? -10.582 4.507 9.269 1.00 94.75 86 MET A O 1
ATOM 680 N N . ARG A 1 87 ? -11.061 4.371 7.099 1.00 93.81 87 ARG A N 1
ATOM 681 C CA . ARG A 1 87 ? -12.507 4.672 7.256 1.00 93.81 87 ARG A CA 1
ATOM 682 C C . ARG A 1 87 ? -13.188 3.927 8.413 1.00 93.81 87 ARG A C 1
ATOM 684 O O . ARG A 1 87 ? -13.917 4.540 9.177 1.00 93.81 87 ARG A O 1
ATOM 691 N N . TYR A 1 88 ? -1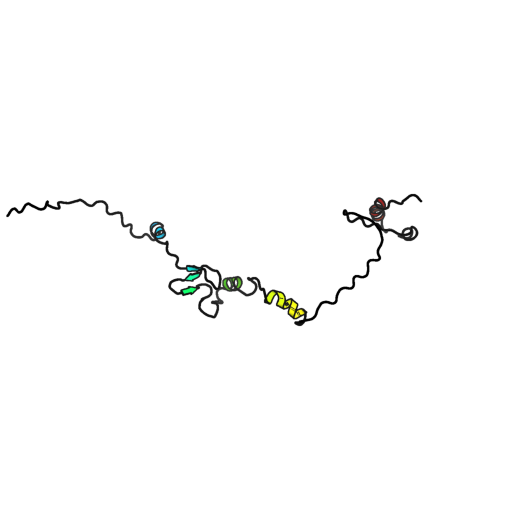2.900 2.636 8.570 1.00 91.69 88 TYR A N 1
ATOM 692 C CA . TYR A 1 88 ? -13.414 1.832 9.680 1.00 91.69 88 TYR A CA 1
ATOM 693 C C . TYR A 1 88 ? -12.651 2.097 10.990 1.00 91.69 88 TYR A C 1
ATOM 695 O O . TYR A 1 88 ? -13.209 2.569 11.978 1.00 91.69 88 TYR A O 1
ATOM 703 N N . LEU A 1 89 ? -11.334 1.865 10.977 1.00 92.94 89 LEU A N 1
ATOM 704 C CA . LEU A 1 89 ? -10.488 1.938 12.173 1.00 92.94 89 LEU A CA 1
ATOM 705 C C . LEU A 1 89 ? -10.376 3.348 12.779 1.00 92.94 89 LEU A C 1
ATOM 707 O O . LEU A 1 89 ? -10.069 3.465 13.961 1.00 92.94 89 LEU A O 1
ATOM 711 N N . ARG A 1 90 ? -10.655 4.415 12.020 1.00 92.94 90 ARG A N 1
ATOM 712 C CA . ARG A 1 90 ? -10.652 5.807 12.504 1.00 92.94 90 ARG A CA 1
ATOM 713 C C . ARG A 1 90 ? -11.638 6.005 13.651 1.00 92.94 90 ARG A C 1
ATOM 715 O O . ARG A 1 90 ? -11.341 6.738 14.587 1.00 92.94 90 ARG A O 1
ATOM 722 N N . HIS A 1 91 ? -12.790 5.342 13.590 1.00 92.06 91 HIS A N 1
ATOM 723 C CA . HIS A 1 91 ? -13.814 5.421 14.631 1.00 92.06 91 HIS A CA 1
ATOM 724 C C . HIS A 1 91 ? -13.647 4.348 15.711 1.00 92.06 91 HIS A C 1
ATOM 726 O O . HIS A 1 91 ? -14.333 4.419 16.728 1.00 92.06 91 HIS A O 1
ATOM 732 N N . GLY A 1 92 ? -12.718 3.403 15.527 1.00 91.88 92 GLY A N 1
ATOM 733 C CA . GLY A 1 92 ? -12.443 2.314 16.463 1.00 91.88 92 GLY A CA 1
ATOM 734 C C . GLY 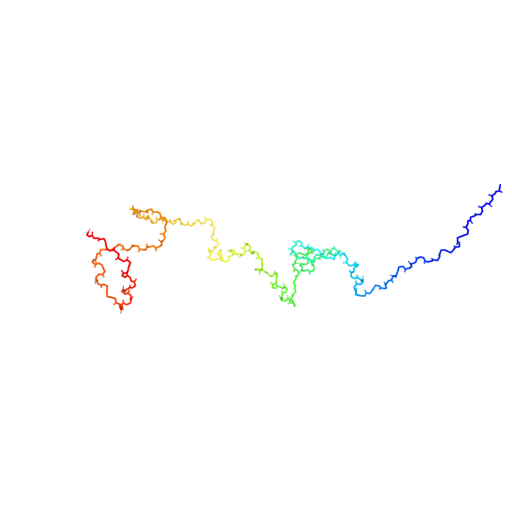A 1 92 ? -12.206 2.815 17.888 1.00 91.88 92 GLY A C 1
ATOM 735 O O . GLY A 1 92 ? -13.021 2.507 18.752 1.00 91.88 92 GLY A O 1
ATOM 736 N N . PRO A 1 93 ? -11.183 3.654 18.150 1.00 93.12 93 PRO A N 1
ATOM 737 C CA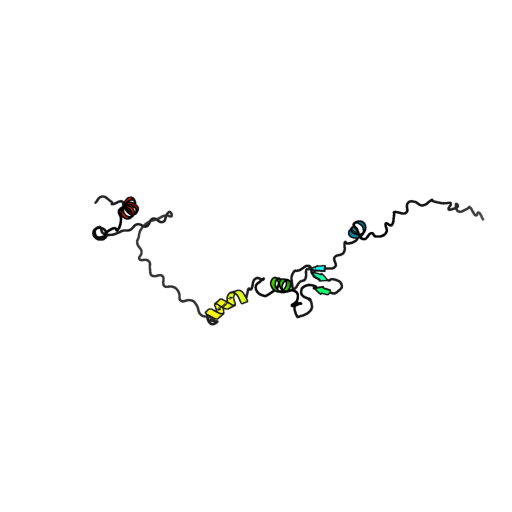 . PRO A 1 93 ? -10.889 4.133 19.504 1.00 93.12 93 PRO A CA 1
ATOM 738 C C . PRO A 1 93 ? -12.067 4.849 20.178 1.00 93.12 93 PRO A C 1
ATOM 740 O O . PRO A 1 93 ? -12.288 4.694 21.375 1.00 93.12 93 PRO A O 1
ATOM 743 N N . ARG A 1 94 ? -12.868 5.596 19.404 1.00 92.81 94 ARG A N 1
ATOM 744 C CA . ARG A 1 94 ? -14.079 6.251 19.915 1.00 92.81 94 ARG A CA 1
ATOM 745 C C . ARG A 1 94 ? -15.135 5.225 20.322 1.00 92.81 94 ARG A C 1
ATOM 747 O O . ARG A 1 94 ? -15.666 5.344 21.417 1.00 92.81 94 ARG A O 1
ATOM 754 N N . ARG A 1 95 ? -15.401 4.225 19.473 1.00 92.69 95 ARG A N 1
ATOM 755 C CA . ARG A 1 95 ? -16.352 3.138 19.760 1.00 92.69 95 ARG A CA 1
ATOM 756 C C . ARG A 1 95 ? -15.920 2.301 20.963 1.00 92.69 95 ARG A C 1
ATOM 758 O O . ARG A 1 95 ? -16.759 1.993 21.801 1.00 92.69 95 ARG A O 1
ATOM 765 N N . PHE A 1 96 ? -14.621 2.013 21.086 1.00 94.50 96 PHE A N 1
ATOM 766 C CA . PHE A 1 96 ? -14.051 1.348 22.261 1.00 94.50 96 PHE A CA 1
ATOM 767 C C . PHE A 1 96 ? -14.297 2.164 23.537 1.00 94.50 96 PHE A C 1
ATOM 769 O O . PHE A 1 96 ? -14.796 1.619 24.514 1.00 94.50 96 PHE A O 1
ATOM 776 N N . LYS A 1 97 ? -14.036 3.481 23.518 1.00 93.06 97 LYS A N 1
ATOM 777 C CA . LYS A 1 97 ? -14.283 4.361 24.676 1.00 93.06 97 LYS A CA 1
ATOM 778 C C . LYS A 1 97 ? -15.762 4.427 25.066 1.00 93.06 97 LYS A C 1
ATOM 780 O O . LYS A 1 97 ? -16.080 4.567 26.240 1.00 93.06 97 LYS A O 1
ATOM 785 N N . THR A 1 98 ? -16.665 4.335 24.095 1.00 89.88 98 THR A N 1
ATOM 786 C CA . THR A 1 98 ? -18.112 4.322 24.342 1.00 89.88 98 THR A CA 1
ATOM 787 C C . THR A 1 98 ? -18.666 2.925 24.628 1.00 89.88 98 THR A C 1
ATOM 789 O O . THR A 1 98 ? -19.879 2.795 24.743 1.00 89.88 98 THR A O 1
ATOM 792 N N . GLY A 1 99 ? -17.824 1.887 24.716 1.00 92.06 99 GLY A N 1
ATOM 793 C CA . GLY A 1 99 ? -18.251 0.513 25.000 1.00 92.06 99 GLY A CA 1
ATOM 794 C C . GLY A 1 99 ? -19.132 -0.104 23.913 1.00 92.06 99 GLY A C 1
ATOM 795 O O . GLY A 1 99 ? -20.024 -0.873 24.236 1.00 92.06 99 GLY A O 1
ATOM 796 N N . PHE A 1 100 ? -18.930 0.279 22.645 1.00 92.12 100 PHE A N 1
ATOM 797 C CA . PHE A 1 100 ? -19.723 -0.202 21.503 1.00 92.12 100 PHE A CA 1
ATOM 798 C C . PHE A 1 100 ? -21.244 -0.044 21.676 1.00 92.12 100 PHE A C 1
ATOM 800 O O . PHE A 1 100 ? -22.009 -0.858 21.179 1.00 92.12 100 PHE A O 1
ATOM 807 N N . ARG A 1 101 ? -21.693 1.017 22.362 1.00 88.69 101 ARG A N 1
ATOM 808 C CA . ARG A 1 101 ? -23.120 1.359 22.453 1.00 88.69 101 ARG A CA 1
ATOM 809 C C . ARG A 1 101 ? -23.722 1.560 21.060 1.00 88.69 101 ARG A C 1
ATOM 811 O O . ARG A 1 101 ? -23.202 2.351 20.269 1.00 88.69 101 ARG A O 1
ATOM 818 N N . GLU A 1 102 ? -24.835 0.884 20.807 1.00 88.38 102 GLU A N 1
ATOM 819 C CA . GLU A 1 102 ? -25.635 0.970 19.584 1.00 88.38 102 GLU A CA 1
ATOM 820 C C . GLU A 1 102 ? -27.081 1.337 19.949 1.00 88.38 102 GLU A C 1
ATOM 822 O O . GLU A 1 102 ? -27.525 1.077 21.064 1.00 88.38 102 GLU A O 1
ATOM 827 N N . GLY A 1 103 ? -27.804 2.001 19.042 1.00 84.19 103 GLY A N 1
ATOM 828 C CA . GLY A 1 103 ? -29.233 2.309 19.217 1.00 84.19 103 GLY A CA 1
ATOM 829 C C . GLY A 1 103 ? -29.596 3.338 20.299 1.00 84.19 103 GLY A C 1
ATOM 830 O O . GLY A 1 103 ? -30.774 3.611 20.489 1.00 84.19 103 GLY A O 1
ATOM 831 N N . THR A 1 104 ? -28.626 3.931 21.002 1.00 83.00 104 THR A N 1
ATOM 832 C CA . THR A 1 104 ? -28.890 4.966 22.016 1.00 83.00 104 THR A CA 1
ATOM 833 C C . THR A 1 104 ? -28.782 6.366 21.421 1.00 83.00 104 THR A C 1
ATOM 835 O O . THR A 1 104 ? -27.718 6.742 20.919 1.00 83.00 104 THR A O 1
ATOM 838 N N . GLU A 1 105 ? -29.837 7.165 21.539 1.00 80.81 105 GLU A N 1
ATOM 839 C CA . GLU A 1 105 ? -29.797 8.583 21.187 1.00 80.81 105 GLU A CA 1
ATOM 840 C C . GLU A 1 105 ? -29.250 9.423 22.346 1.00 80.81 105 GLU A C 1
ATOM 842 O O . GLU A 1 105 ? -29.390 9.087 23.524 1.00 80.81 105 GLU A O 1
ATOM 847 N N . ALA A 1 106 ? -28.575 10.524 22.015 1.00 81.81 106 ALA A N 1
ATOM 848 C CA . ALA A 1 106 ? -28.140 11.468 23.031 1.00 81.81 106 ALA A CA 1
ATOM 849 C C . ALA A 1 106 ? -29.370 12.178 23.604 1.00 81.81 106 ALA A C 1
ATOM 851 O O . ALA A 1 106 ? -30.197 12.678 22.844 1.00 81.81 106 ALA A O 1
ATOM 852 N N . ALA A 1 107 ? -29.463 12.265 24.933 1.00 82.19 107 ALA A N 1
ATOM 853 C CA . ALA A 1 107 ? -30.532 13.017 25.574 1.00 82.19 107 ALA A CA 1
ATOM 854 C C . ALA A 1 107 ? -30.580 14.446 25.008 1.00 82.19 107 ALA A C 1
ATOM 856 O O . ALA A 1 107 ? -29.555 15.141 24.959 1.00 82.19 107 ALA A O 1
ATOM 857 N N . LEU A 1 108 ? -31.770 14.873 24.576 1.00 82.44 108 LEU A N 1
ATOM 858 C CA . LEU A 1 108 ? -31.995 16.230 24.097 1.00 82.44 108 LEU A CA 1
ATOM 859 C C . LEU A 1 108 ? -31.571 17.204 25.197 1.00 82.44 108 LEU A C 1
ATOM 861 O O . LEU A 1 108 ? -32.055 17.147 26.330 1.00 82.44 108 LEU A O 1
ATOM 865 N N . ARG A 1 109 ? -30.655 18.115 24.871 1.00 76.62 109 ARG A N 1
ATOM 866 C CA . ARG A 1 109 ? -30.280 19.179 25.799 1.00 76.62 109 ARG A CA 1
ATOM 867 C C . ARG A 1 109 ? -31.490 20.087 25.974 1.00 76.62 109 ARG A C 1
ATOM 869 O O . ARG A 1 109 ? -31.864 20.783 25.032 1.00 76.62 109 ARG A O 1
ATOM 876 N N . LYS A 1 110 ? -32.099 20.083 27.165 1.00 68.19 110 LYS A N 1
ATOM 877 C CA . LYS A 1 110 ? -33.102 21.088 27.530 1.00 68.19 110 LYS A CA 1
ATOM 878 C C . LYS A 1 110 ? -32.441 22.453 27.346 1.00 68.19 110 LYS A C 1
ATOM 880 O O . LYS A 1 110 ? -31.468 22.756 28.037 1.00 68.19 110 LYS A O 1
ATOM 885 N N . LYS A 1 111 ? -32.924 23.252 26.388 1.00 60.94 111 LYS A N 1
ATOM 886 C CA . LYS A 1 111 ? -32.635 24.685 26.394 1.00 60.94 111 LYS A CA 1
ATOM 887 C C . LYS A 1 111 ? -33.200 25.180 27.718 1.00 60.94 111 LYS A C 1
ATOM 889 O O . LYS A 1 111 ? -34.414 25.146 27.900 1.00 60.94 111 LYS A O 1
ATOM 894 N N . VAL A 1 112 ? -32.340 25.565 28.659 1.00 56.62 112 VAL A N 1
ATOM 895 C CA . VAL A 1 112 ? -32.783 26.480 29.711 1.00 56.62 112 VAL A CA 1
ATOM 896 C C . VAL A 1 112 ? -33.350 27.659 28.938 1.00 56.62 112 VAL A C 1
ATOM 898 O O . VAL A 1 112 ? -32.650 28.210 28.085 1.00 56.62 112 VAL A O 1
ATOM 901 N N . ALA A 1 113 ? -34.647 27.921 29.102 1.00 51.34 113 ALA A N 1
ATOM 902 C CA . ALA A 1 113 ? -35.288 29.056 28.471 1.00 51.34 113 ALA A CA 1
ATOM 903 C C . ALA A 1 113 ? -34.460 30.275 28.869 1.00 51.34 113 ALA A C 1
ATOM 905 O O . ALA A 1 113 ? -34.395 30.622 30.046 1.00 51.34 113 ALA A O 1
ATOM 906 N N . ALA A 1 114 ? -33.751 30.858 27.900 1.00 49.22 114 ALA A N 1
ATOM 907 C CA . ALA A 1 114 ? -33.259 32.206 28.056 1.00 49.22 114 ALA A CA 1
ATOM 908 C C . ALA A 1 114 ? -34.513 33.019 28.362 1.00 49.22 114 ALA A C 1
ATOM 910 O O . ALA A 1 114 ? -35.410 33.090 27.518 1.00 49.22 114 ALA A O 1
ATOM 911 N N . ALA A 1 115 ? -34.623 33.498 29.603 1.00 44.53 115 ALA A N 1
ATOM 912 C CA . ALA A 1 115 ? -35.632 34.466 29.970 1.00 44.53 115 ALA A CA 1
ATOM 913 C C . ALA A 1 115 ? -35.589 35.545 28.889 1.00 44.53 115 ALA A C 1
ATOM 915 O O . ALA A 1 115 ? -34.533 36.104 28.597 1.00 44.53 115 ALA A O 1
ATOM 916 N N . SER A 1 116 ? -36.714 35.720 28.213 1.00 39.59 116 SER A N 1
ATOM 917 C CA . SER A 1 116 ? -36.904 36.697 27.160 1.00 39.59 116 SER A CA 1
ATOM 918 C C . SER A 1 116 ? -36.728 38.091 27.752 1.00 39.59 116 SER A C 1
ATOM 920 O O . SER A 1 116 ? -37.686 38.688 28.232 1.00 39.59 116 SER A O 1
ATOM 922 N N . THR A 1 117 ? -35.502 38.610 27.729 1.00 43.00 117 THR A N 1
ATOM 923 C CA . THR A 1 117 ? -35.251 40.045 27.773 1.00 43.00 117 THR A CA 1
ATOM 924 C C . THR A 1 117 ? -35.605 40.596 26.399 1.00 43.00 117 THR A C 1
ATOM 926 O O . THR A 1 117 ? -34.903 40.405 25.406 1.00 43.00 117 THR A O 1
ATOM 929 N N . SER A 1 118 ? -36.767 41.235 26.321 1.00 46.06 118 SER A N 1
ATOM 930 C CA . SER A 1 118 ? -37.141 42.103 25.212 1.00 46.06 118 SER A CA 1
ATOM 931 C C . SER A 1 118 ? -36.116 43.236 25.115 1.00 46.06 118 SER A C 1
ATOM 933 O O . SER A 1 118 ? -36.166 44.170 25.911 1.00 46.06 118 SER A O 1
ATOM 935 N N . GLY A 1 119 ? -35.165 43.146 24.183 1.00 39.44 119 GLY A N 1
ATOM 936 C CA . GLY A 1 119 ? -34.125 44.166 24.078 1.00 39.44 119 GLY A CA 1
ATOM 937 C C . GLY A 1 119 ? -33.137 43.991 22.928 1.00 39.44 119 GLY A C 1
ATOM 938 O O . GLY A 1 119 ? -32.035 43.506 23.130 1.00 39.44 119 GLY A O 1
ATOM 939 N N . ILE A 1 120 ? -33.530 44.532 21.772 1.00 39.34 120 ILE A N 1
ATOM 940 C CA . ILE A 1 120 ? -32.674 45.221 20.790 1.00 39.34 120 ILE A CA 1
ATOM 941 C C . ILE A 1 120 ? -31.999 44.379 19.692 1.00 39.34 120 ILE A C 1
ATOM 943 O O . ILE A 1 120 ? -31.587 43.231 19.815 1.00 39.34 120 ILE A O 1
ATOM 947 N N . THR A 1 121 ? -32.010 45.041 18.546 1.00 47.53 121 THR A N 1
ATOM 948 C CA . THR A 1 121 ? -31.755 44.660 17.176 1.00 47.53 121 THR A CA 1
ATOM 949 C C . THR A 1 121 ? -30.273 44.759 16.798 1.00 47.53 121 THR A C 1
ATOM 951 O O . THR A 1 121 ? -29.515 45.550 17.343 1.00 47.53 121 THR A O 1
ATOM 954 N N . SER A 1 122 ? -29.936 44.033 15.731 1.00 43.22 122 SER A N 1
ATOM 955 C CA . SER A 1 122 ? -28.823 44.273 14.804 1.00 43.22 122 SER A CA 1
ATOM 956 C C . SER A 1 122 ? -27.393 43.898 15.222 1.00 43.22 122 SER A C 1
ATOM 958 O O . SER A 1 122 ? -26.876 44.200 16.289 1.00 43.22 122 SER A O 1
ATOM 960 N N . ALA A 1 123 ? -26.734 43.233 14.275 1.00 47.78 123 ALA A N 1
ATOM 961 C CA . ALA A 1 123 ? -25.371 42.745 14.322 1.00 47.78 123 ALA A CA 1
ATOM 962 C C . ALA A 1 123 ? -24.336 43.882 14.373 1.00 47.78 123 ALA A C 1
ATOM 964 O O . ALA A 1 123 ? -24.257 44.666 13.429 1.00 47.78 123 ALA A O 1
ATOM 965 N N . ARG A 1 124 ? -23.494 43.898 15.419 1.00 40.44 124 ARG A N 1
ATOM 966 C CA . ARG A 1 124 ? -22.050 44.233 15.404 1.00 40.44 124 ARG A CA 1
ATOM 967 C C . ARG A 1 124 ? -21.503 44.321 16.835 1.00 40.44 124 ARG A C 1
ATOM 969 O O . ARG A 1 124 ? -22.008 45.094 17.631 1.00 40.44 124 ARG A O 1
ATOM 976 N N . GLY A 1 125 ? -20.395 43.620 17.089 1.00 39.44 125 GLY A N 1
ATOM 977 C CA . GLY A 1 125 ? -19.460 43.932 18.175 1.00 39.44 125 GLY A CA 1
ATOM 978 C C . GLY A 1 125 ? -19.802 43.336 19.542 1.00 39.44 125 GLY A C 1
ATOM 979 O O . GLY A 1 125 ? -20.870 43.564 20.095 1.00 39.44 125 GLY A O 1
ATOM 980 N N . ASN A 1 126 ? -18.848 42.595 20.107 1.00 60.06 126 ASN A N 1
ATOM 981 C CA . ASN A 1 126 ? -18.872 42.141 21.494 1.00 60.06 126 ASN A CA 1
ATOM 982 C C . ASN A 1 126 ? -18.695 43.356 22.421 1.00 60.06 126 ASN A C 1
ATOM 984 O O . ASN A 1 126 ? -17.567 43.712 22.756 1.00 60.06 126 ASN A O 1
ATOM 988 N N . HIS A 1 127 ? -19.792 43.999 22.811 1.00 46.41 127 HIS A N 1
ATOM 989 C CA . HIS A 1 127 ? -19.819 44.984 23.889 1.00 46.41 127 HIS A CA 1
ATOM 990 C C . HIS A 1 127 ? -20.595 44.375 25.059 1.00 46.41 127 HIS A C 1
ATOM 992 O O . HIS A 1 127 ? -21.784 44.087 24.938 1.00 46.41 127 HIS A O 1
ATOM 998 N N . ILE A 1 128 ? -19.903 44.102 26.166 1.00 50.50 128 ILE A N 1
ATOM 999 C CA . ILE A 1 128 ? -20.522 43.581 27.386 1.00 50.50 128 ILE A CA 1
ATOM 1000 C C . ILE A 1 128 ? -21.040 44.787 28.164 1.00 50.50 128 ILE A C 1
ATOM 1002 O O . ILE A 1 128 ? -20.257 45.552 28.718 1.00 50.50 128 ILE A O 1
ATOM 1006 N N . THR A 1 129 ? -22.356 44.964 28.188 1.00 52.84 129 THR A N 1
ATOM 1007 C CA . THR A 1 129 ? -23.012 45.985 29.009 1.00 52.84 129 THR A CA 1
ATOM 1008 C C . THR A 1 129 ? -23.299 45.370 30.375 1.00 52.84 129 THR A C 1
ATOM 1010 O O . THR A 1 129 ? -24.048 44.397 30.463 1.00 52.84 129 THR A O 1
ATOM 1013 N N . ILE A 1 130 ? -22.670 45.885 31.432 1.00 52.25 130 ILE A N 1
ATOM 1014 C CA . ILE A 1 130 ? -22.923 45.430 32.802 1.00 52.25 130 ILE A CA 1
ATOM 1015 C C . ILE A 1 130 ? -23.946 46.376 33.425 1.00 52.25 130 ILE A C 1
ATOM 1017 O O . ILE A 1 130 ? -23.616 47.509 33.766 1.00 52.25 130 ILE A O 1
ATOM 1021 N N . GLU A 1 131 ? -25.186 45.915 33.564 1.00 57.50 131 GLU A N 1
ATOM 1022 C CA . GLU A 1 131 ? -26.215 46.640 34.309 1.00 57.50 131 GLU A CA 1
ATOM 1023 C C . GLU A 1 131 ? -26.192 46.187 35.770 1.00 57.50 131 GLU A C 1
ATOM 1025 O O . GLU A 1 131 ? -26.445 45.024 36.086 1.00 57.50 131 GLU A O 1
ATOM 1030 N N . GLY A 1 132 ? -25.844 47.109 36.665 1.00 60.19 132 GLY A N 1
ATOM 1031 C CA . GLY A 1 132 ? -25.807 46.888 38.105 1.00 60.19 132 GLY A CA 1
ATOM 1032 C C . GLY A 1 132 ? -26.304 48.121 38.846 1.00 60.19 132 GLY A C 1
ATOM 1033 O O . GLY A 1 132 ? -26.115 49.251 38.396 1.00 60.19 132 GLY A O 1
ATOM 1034 N N . ARG A 1 133 ? -26.967 47.896 39.979 1.00 63.31 133 ARG A N 1
ATOM 1035 C CA . ARG A 1 133 ? -27.439 48.956 40.871 1.00 63.31 133 ARG A CA 1
ATOM 1036 C C . ARG A 1 133 ? -26.213 49.593 41.568 1.00 63.31 133 ARG A C 1
ATOM 1038 O O . ARG A 1 133 ? -25.252 48.887 41.879 1.00 63.31 133 ARG A O 1
ATOM 1045 N N . LYS A 1 134 ? -26.195 50.932 41.682 1.00 56.00 134 LYS A N 1
ATOM 1046 C CA . LYS A 1 134 ? -25.009 51.776 41.992 1.00 56.00 134 LYS A CA 1
ATOM 1047 C C . LYS A 1 134 ? -24.254 51.358 43.268 1.00 56.00 134 LYS A C 1
ATOM 1049 O O . LYS A 1 134 ? -23.040 51.506 43.348 1.00 56.00 134 LYS A O 1
ATOM 1054 N N . ASP A 1 135 ? -24.983 50.786 44.210 1.00 56.81 135 ASP A N 1
ATOM 1055 C CA . ASP A 1 135 ? -24.568 50.256 45.505 1.00 56.81 135 ASP A CA 1
ATOM 1056 C C . ASP A 1 135 ? -23.594 49.065 45.430 1.00 56.81 135 ASP A C 1
ATOM 1058 O O . ASP A 1 135 ? -22.827 48.847 46.362 1.00 56.81 135 ASP A O 1
ATOM 1062 N N . TRP A 1 136 ? -23.547 48.322 44.321 1.00 56.53 136 TRP A N 1
ATOM 1063 C CA . TRP A 1 136 ? -22.699 47.125 44.216 1.00 56.53 136 TRP A CA 1
ATOM 1064 C C . TRP A 1 136 ? -21.213 47.410 43.898 1.00 56.53 136 TRP A C 1
ATOM 1066 O O . TRP A 1 136 ? -20.356 46.569 44.165 1.00 56.53 136 TRP A O 1
ATOM 1076 N N . TRP A 1 137 ? -20.872 48.586 43.357 1.00 59.22 137 TRP A N 1
ATOM 1077 C CA . TRP A 1 137 ? -19.506 48.895 42.891 1.00 59.22 137 TRP A CA 1
ATOM 1078 C C . TRP A 1 137 ? -18.705 49.839 43.807 1.00 59.22 137 TRP A C 1
ATOM 1080 O O . TRP A 1 137 ? -17.499 49.987 43.606 1.00 59.22 137 TRP A O 1
ATOM 1090 N N . GLU A 1 138 ? -19.327 50.463 44.815 1.00 56.28 138 GLU A N 1
ATOM 1091 C CA . GLU A 1 138 ? -18.646 51.394 45.739 1.00 56.28 138 GLU A CA 1
ATOM 1092 C C . GLU A 1 138 ? -17.794 50.685 46.814 1.00 56.28 138 GLU A C 1
ATOM 1094 O O . GLU A 1 138 ? -16.851 51.282 47.332 1.00 56.28 138 GLU A O 1
ATOM 1099 N N . GLU A 1 139 ? -18.031 49.397 47.092 1.00 55.91 139 GLU A N 1
ATOM 1100 C CA . GLU A 1 139 ? -17.238 48.600 48.050 1.00 55.91 139 GLU A CA 1
ATOM 1101 C C . GLU A 1 139 ? -16.046 47.854 47.425 1.00 55.91 139 GLU A C 1
ATOM 1103 O O . GLU A 1 139 ? -15.270 47.199 48.131 1.00 55.91 139 GLU A O 1
ATOM 1108 N N . VAL A 1 140 ? -15.844 47.961 46.108 1.00 63.84 140 VAL A N 1
ATOM 1109 C CA . VAL A 1 140 ? -14.733 47.279 45.433 1.00 63.84 140 VAL A CA 1
ATOM 1110 C C . VAL A 1 140 ? -13.421 48.017 45.722 1.00 63.84 140 VAL A C 1
ATOM 1112 O O . VAL A 1 140 ? -13.111 49.055 45.133 1.00 63.84 140 VAL A O 1
ATOM 1115 N N . LYS A 1 141 ? -12.621 47.465 46.642 1.00 59.56 141 LYS A N 1
ATOM 1116 C CA . LYS A 1 141 ? -11.229 47.880 46.861 1.00 59.56 141 LYS A CA 1
ATOM 1117 C C . LYS A 1 141 ? -10.360 47.365 45.714 1.00 59.56 141 LYS A C 1
ATOM 1119 O O . LYS A 1 141 ? -10.155 46.165 45.575 1.00 59.56 141 LYS A O 1
ATOM 1124 N N . TRP A 1 142 ? -9.853 48.286 44.903 1.00 63.50 142 TRP A N 1
ATOM 1125 C CA . TRP A 1 142 ? -8.929 47.990 43.810 1.00 63.50 142 TRP A CA 1
ATOM 1126 C C . TRP A 1 142 ? -7.493 47.901 44.331 1.00 63.50 142 TRP A C 1
ATOM 1128 O O . TRP A 1 142 ? -7.077 48.736 45.131 1.00 63.50 142 TRP A O 1
ATOM 1138 N N . GLU A 1 143 ? -6.734 46.912 43.864 1.00 57.09 143 GLU A N 1
ATOM 1139 C CA . GLU A 1 143 ? -5.354 46.672 44.315 1.00 57.09 143 GLU A CA 1
ATOM 1140 C C . GLU A 1 143 ? -4.319 47.624 43.673 1.00 57.09 143 GLU A C 1
ATOM 1142 O O . GLU A 1 143 ? -3.216 47.760 44.195 1.00 57.09 143 GLU A O 1
ATOM 1147 N N . ASN A 1 144 ? -4.645 48.322 42.575 1.00 63.78 144 ASN A N 1
ATOM 1148 C CA . ASN A 1 144 ? -3.765 49.296 41.907 1.00 63.78 144 ASN A CA 1
ATOM 1149 C C . ASN A 1 144 ? -4.533 50.303 41.015 1.00 63.78 144 ASN A C 1
ATOM 1151 O O . ASN A 1 144 ? -5.559 49.976 40.415 1.00 63.78 144 ASN A O 1
ATOM 1155 N N . GLU A 1 145 ? -4.004 51.529 40.893 1.00 60.62 145 GLU A N 1
ATOM 1156 C CA . GLU A 1 145 ? -4.620 52.646 40.142 1.00 60.62 145 GLU A CA 1
ATOM 1157 C C . GLU A 1 145 ? -4.781 52.333 38.644 1.00 60.62 145 GLU A C 1
ATOM 1159 O O . GLU A 1 145 ? -5.804 52.644 38.040 1.00 60.62 145 GLU A O 1
ATOM 1164 N N . THR A 1 146 ? -3.838 51.591 38.061 1.00 58.38 146 THR A N 1
ATOM 1165 C CA . THR A 1 146 ? -3.848 51.224 36.636 1.00 58.38 146 THR A CA 1
ATOM 1166 C C . THR A 1 146 ? -5.019 50.312 36.258 1.00 58.38 146 THR A C 1
ATOM 1168 O O . THR A 1 146 ? -5.572 50.439 35.170 1.00 58.38 146 THR A O 1
ATOM 1171 N N . THR A 1 147 ? -5.442 49.408 37.149 1.00 62.12 147 THR A N 1
ATOM 1172 C CA . THR A 1 147 ? -6.609 48.539 36.894 1.00 62.12 147 THR A CA 1
ATOM 1173 C C . THR A 1 147 ? -7.916 49.314 37.000 1.00 62.12 147 THR A C 1
ATOM 1175 O O . THR A 1 147 ? -8.877 49.001 36.298 1.00 62.12 147 THR A O 1
ATOM 1178 N N . ARG A 1 148 ? -7.932 50.367 37.825 1.00 61.84 148 ARG A N 1
ATOM 1179 C CA . ARG A 1 148 ? -9.067 51.283 37.940 1.00 61.84 148 ARG A CA 1
ATOM 1180 C C . ARG A 1 148 ? -9.277 52.047 36.624 1.00 61.84 148 ARG A C 1
ATOM 1182 O O . ARG A 1 148 ? -10.387 52.056 36.095 1.00 61.84 148 ARG A O 1
ATOM 1189 N N . ASP A 1 149 ? -8.205 52.584 36.044 1.00 61.06 149 ASP A N 1
ATOM 1190 C CA . ASP A 1 149 ? -8.260 53.401 34.820 1.00 61.06 149 ASP A CA 1
ATOM 1191 C C . ASP A 1 149 ? -8.539 52.606 33.534 1.00 61.06 149 ASP A C 1
ATOM 1193 O O . ASP A 1 149 ? -9.031 53.169 32.558 1.00 61.06 149 ASP A O 1
ATOM 1197 N N . ILE A 1 150 ? -8.294 51.292 33.520 1.00 64.56 150 ILE A N 1
ATOM 1198 C CA . ILE A 1 150 ? -8.634 50.422 32.379 1.00 64.56 150 ILE A CA 1
ATOM 1199 C C . ILE A 1 150 ? -10.156 50.225 32.242 1.00 64.56 150 ILE A C 1
ATOM 1201 O O . ILE A 1 150 ? -10.656 50.092 31.125 1.00 64.56 150 ILE A O 1
ATOM 1205 N N . PHE A 1 151 ? -10.905 50.224 33.349 1.00 56.97 151 PHE A N 1
ATOM 1206 C CA . PHE A 1 151 ? -12.351 49.942 33.353 1.00 56.97 151 PHE A CA 1
ATOM 1207 C C . PHE A 1 151 ? -13.245 51.195 33.367 1.00 56.97 151 PHE A C 1
ATOM 1209 O O . PHE A 1 151 ? -14.414 51.126 32.979 1.00 56.97 151 PHE A O 1
ATOM 1216 N N . LEU A 1 152 ? -12.710 52.348 33.774 1.00 58.09 152 LEU A N 1
ATOM 1217 C CA . LEU A 1 152 ? -13.443 53.619 33.856 1.00 58.09 152 LEU A CA 1
ATOM 1218 C C . LEU A 1 152 ? -13.886 54.249 32.512 1.00 58.09 152 LEU A C 1
ATOM 1220 O O . LEU A 1 152 ? -14.935 54.895 32.508 1.00 58.09 152 LEU A O 1
ATOM 1224 N N . PRO A 1 153 ? -13.209 54.068 31.357 1.00 55.78 153 PRO A N 1
ATOM 1225 C CA . PRO A 1 153 ? -13.620 54.717 30.106 1.00 55.78 153 PRO A CA 1
ATOM 1226 C C . PRO A 1 153 ? -14.912 54.151 29.490 1.00 55.78 153 PRO A C 1
ATOM 1228 O O . PRO A 1 153 ? -15.494 54.781 28.608 1.00 55.78 153 PRO A O 1
ATOM 1231 N N . SER A 1 154 ? -15.362 52.967 29.924 1.00 52.69 154 SER A N 1
ATOM 1232 C CA . SER A 1 154 ? -16.525 52.257 29.360 1.00 52.69 154 SER A CA 1
ATOM 1233 C C . SER A 1 154 ? -17.832 52.422 30.145 1.00 52.69 154 SER A C 1
ATOM 1235 O O . SER A 1 154 ? -18.872 51.946 29.692 1.00 52.69 154 SER A O 1
ATOM 1237 N N . LEU A 1 155 ? -17.824 53.110 31.291 1.00 51.47 155 LEU A N 1
ATOM 1238 C CA . LEU A 1 155 ? -19.030 53.342 32.092 1.00 51.47 155 LEU A CA 1
ATOM 1239 C C . LEU A 1 155 ? -19.574 54.752 31.826 1.00 51.47 155 LEU A C 1
ATOM 1241 O O . LEU A 1 155 ? -19.183 55.723 32.470 1.00 51.47 155 LEU A O 1
ATOM 1245 N N . ARG A 1 156 ? -20.489 54.881 30.857 1.00 56.53 156 ARG A N 1
ATOM 1246 C CA . ARG A 1 156 ? -21.318 56.089 30.716 1.00 56.53 156 ARG A CA 1
ATOM 1247 C C . ARG A 1 156 ? -22.586 55.931 31.544 1.00 56.53 156 ARG A C 1
ATOM 1249 O O . ARG A 1 156 ? -23.414 55.075 31.248 1.00 56.53 156 ARG A O 1
ATOM 1256 N N . PHE A 1 157 ? -22.741 56.788 32.547 1.00 53.44 157 PHE A N 1
ATOM 1257 C CA . PHE A 1 157 ? -23.966 56.900 33.331 1.00 53.44 157 PHE A CA 1
ATOM 1258 C C . PHE A 1 157 ? -24.983 57.784 32.587 1.00 53.44 157 PHE A C 1
ATOM 1260 O O . PHE A 1 157 ? -24.608 58.869 32.132 1.00 53.44 157 PHE A O 1
ATOM 1267 N N . PRO A 1 158 ? -26.249 57.363 32.442 1.00 48.28 158 PRO A N 1
ATOM 1268 C CA . PRO A 1 158 ? -27.307 58.256 31.987 1.00 48.28 158 PRO A CA 1
ATOM 1269 C C . PRO A 1 158 ? -27.614 59.310 33.072 1.00 48.28 158 PRO A C 1
ATOM 1271 O O . PRO A 1 158 ? -27.549 58.989 34.261 1.00 48.28 158 PRO A O 1
ATOM 1274 N N . PRO A 1 159 ? -27.920 60.569 32.705 1.00 55.38 159 PRO A N 1
ATOM 1275 C CA . PRO A 1 159 ? -28.349 61.567 33.674 1.00 55.38 159 PRO A CA 1
ATOM 1276 C C . PRO A 1 159 ? -29.785 61.284 34.147 1.00 55.38 159 PRO A C 1
ATOM 1278 O O . PRO A 1 159 ? -30.713 61.389 33.350 1.00 55.38 159 PRO A O 1
ATOM 1281 N N . TYR A 1 160 ? -29.888 61.013 35.454 1.00 52.25 160 TYR A N 1
ATOM 1282 C CA . TYR A 1 160 ? -31.071 60.884 36.326 1.00 52.25 160 TYR A CA 1
ATOM 1283 C C . TYR A 1 160 ? -32.029 59.711 36.086 1.00 52.25 160 TYR A C 1
ATOM 1285 O O . TYR A 1 160 ? -32.684 59.641 35.027 1.00 52.25 160 TYR A O 1
#

Sequence (160 aa):
MDTDTVPDKKSIPNSTSLSSGKPGNGTESFGKRRNKTHTLCVRCGRHSFHFQNSRCSTCAFPATRKRTYNWSVKAIRRKTTRTGRMRYLRHGPRRFKTGFREGTEAALRKKVAAASTSGITSARGNHITIEGRKDWWEEVKWENETTRDIFLPSLRFPPY